Protein AF-S7NCJ3-F1 (afdb_monomer_lite)

Radius of gyration: 25.57 Å; chains: 1; bounding box: 40×39×67 Å

Organism: Myotis brandtii (NCBI:txid109478)

Sequence (81 aa):
MYESLARLHSNYYKHKYPRPRDTSFSGLTLEEYKLILATDTLGELKDMNKGLWKKLQEKFSARSPEEKQKAWAQSLSRPRT

Foldseek 3Di:
DCVVVVCVVVVVCCVVPPDPDCADPVRDHPVVVVCCPPPVNVVVVVVVVVVVVVVVVCVVVVPPVVNVVVVVVVVVPDDDD

Secondary structure (DSSP, 8-state):
--HHHHHHHTTHHHHHS--SS-B-TTS-BHHHHHHHH-HHHHHHHHHHHHHHHHHHHHHHHHS-HHHHHHHHHHHHTS---

pLDDT: mean 79.64, std 10.68, range [53.59, 95.31]

InterPro domains:
  IPR037698 Ubiquinol-cytochrome-c reductase complex assembly factor 2 [PTHR34260] (1-70)

Structure (mmCIF, N/CA/C/O backbone):
data_AF-S7NCJ3-F1
#
_entry.id   AF-S7NCJ3-F1
#
loop_
_atom_site.group_PDB
_atom_site.id
_atom_site.type_symbol
_atom_site.label_atom_id
_atom_site.label_alt_id
_atom_site.label_comp_id
_atom_site.label_asym_id
_atom_site.label_entity_id
_atom_site.label_seq_id
_atom_site.pdbx_PDB_ins_code
_atom_site.Cartn_x
_atom_site.Cartn_y
_atom_site.Cartn_z
_atom_site.occupancy
_atom_site.B_iso_or_equiv
_atom_site.auth_seq_id
_atom_site.auth_comp_id
_atom_site.auth_asym_id
_atom_site.auth_atom_id
_atom_site.pdbx_PDB_model_num
ATOM 1 N N . MET A 1 1 ? 25.981 -4.223 -22.422 1.00 76.62 1 MET A N 1
ATOM 2 C CA . MET A 1 1 ? 25.949 -3.008 -21.567 1.00 76.62 1 MET A CA 1
ATOM 3 C C . MET A 1 1 ? 24.538 -2.411 -21.397 1.00 76.62 1 MET A C 1
ATOM 5 O O . MET A 1 1 ? 24.273 -1.862 -20.342 1.00 76.62 1 MET A O 1
ATOM 9 N N . TYR A 1 2 ? 23.606 -2.572 -22.353 1.00 92.12 2 TYR A N 1
ATOM 10 C CA . TYR A 1 2 ? 22.229 -2.026 -22.282 1.00 92.12 2 TYR A CA 1
ATOM 11 C C . TYR A 1 2 ? 21.155 -2.983 -21.733 1.00 92.12 2 TYR A C 1
ATOM 13 O O . TYR A 1 2 ? 19.972 -2.651 -21.692 1.00 92.12 2 TYR A O 1
ATOM 21 N N . GLU A 1 3 ? 21.543 -4.190 -21.327 1.00 92.00 3 GLU A N 1
ATOM 22 C CA . GLU A 1 3 ? 20.583 -5.230 -20.950 1.00 92.00 3 GLU A CA 1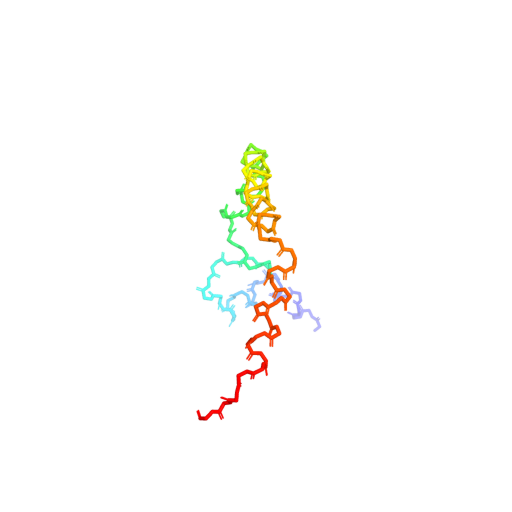
ATOM 23 C C . GLU A 1 3 ? 19.726 -4.852 -19.744 1.00 92.00 3 GLU A C 1
ATOM 25 O O . GLU A 1 3 ? 18.553 -5.206 -19.700 1.00 92.00 3 GLU A O 1
ATOM 30 N N . SER A 1 4 ? 20.281 -4.126 -18.771 1.00 92.62 4 SER A N 1
ATOM 31 C CA . SER A 1 4 ? 19.519 -3.641 -17.617 1.00 92.62 4 SER A CA 1
ATOM 32 C C . SER A 1 4 ? 18.383 -2.711 -18.050 1.00 92.62 4 SER A C 1
ATOM 34 O O . SER A 1 4 ? 17.255 -2.873 -17.587 1.00 92.62 4 SER A O 1
ATOM 36 N N . LEU A 1 5 ? 18.653 -1.805 -18.991 1.00 93.25 5 LEU A N 1
ATOM 37 C CA . LEU A 1 5 ? 17.661 -0.891 -19.561 1.00 93.25 5 LEU A CA 1
ATOM 38 C C . LEU A 1 5 ? 16.630 -1.640 -20.410 1.00 93.25 5 LEU A C 1
ATOM 40 O O . LEU A 1 5 ? 15.432 -1.409 -20.263 1.00 93.25 5 LEU A O 1
ATOM 44 N N . ALA A 1 6 ? 17.071 -2.601 -21.225 1.00 95.06 6 ALA A N 1
ATOM 45 C CA . ALA A 1 6 ? 16.173 -3.452 -22.000 1.00 95.06 6 ALA A CA 1
ATOM 46 C C . ALA A 1 6 ? 15.235 -4.274 -21.093 1.00 95.06 6 ALA A C 1
ATOM 48 O O . ALA A 1 6 ? 14.042 -4.389 -21.377 1.00 95.06 6 ALA A O 1
ATOM 49 N N . ARG A 1 7 ? 15.740 -4.800 -19.967 1.00 94.62 7 ARG A N 1
ATOM 50 C CA . ARG A 1 7 ? 14.946 -5.521 -18.953 1.00 94.62 7 ARG A CA 1
ATOM 51 C C . ARG A 1 7 ? 13.940 -4.608 -18.252 1.00 94.62 7 ARG A C 1
ATOM 53 O O . ARG A 1 7 ? 12.831 -5.049 -17.959 1.00 94.62 7 ARG A O 1
ATOM 60 N N . LEU A 1 8 ? 14.311 -3.355 -17.991 1.00 92.19 8 LEU A N 1
ATOM 61 C CA . LEU A 1 8 ? 13.422 -2.377 -17.366 1.00 92.19 8 LEU A CA 1
ATOM 62 C C . LEU A 1 8 ? 12.280 -1.981 -18.314 1.00 92.19 8 LEU A C 1
ATOM 64 O O . LEU A 1 8 ? 11.121 -2.034 -17.918 1.00 92.19 8 LEU A O 1
ATOM 68 N N . HIS A 1 9 ? 12.592 -1.696 -19.581 1.00 93.62 9 HIS A N 1
ATOM 69 C CA . HIS A 1 9 ? 11.597 -1.361 -20.605 1.00 93.62 9 HIS A CA 1
ATOM 70 C C . HIS A 1 9 ? 10.646 -2.526 -20.925 1.00 93.62 9 HIS A C 1
ATOM 72 O O . HIS A 1 9 ? 9.443 -2.337 -21.067 1.00 93.62 9 HIS A O 1
ATOM 78 N N . SER A 1 10 ? 11.165 -3.754 -20.999 1.00 95.00 10 SER A N 1
ATOM 79 C CA . SER A 1 10 ? 10.364 -4.952 -21.299 1.00 95.00 10 SER A CA 1
ATOM 80 C C . SER A 1 10 ? 9.549 -5.482 -20.113 1.00 95.00 10 SER A C 1
ATOM 82 O O . SER A 1 10 ? 8.958 -6.555 -20.219 1.00 95.00 10 SER A O 1
ATOM 84 N N . ASN A 1 11 ? 9.521 -4.780 -18.970 1.00 92.19 11 ASN A N 1
ATOM 85 C CA . ASN A 1 11 ? 8.898 -5.263 -17.730 1.00 92.19 11 ASN A CA 1
ATOM 86 C C . ASN A 1 11 ? 9.382 -6.666 -17.313 1.00 92.19 11 ASN A C 1
ATOM 88 O O . ASN A 1 11 ? 8.656 -7.422 -16.663 1.00 92.19 11 ASN A O 1
ATOM 92 N N .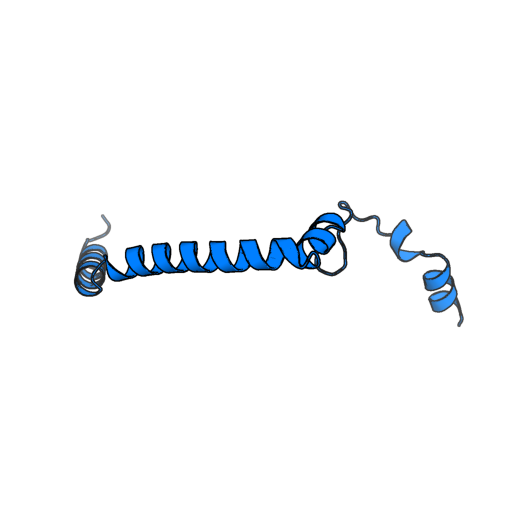 TYR A 1 12 ? 10.625 -7.017 -17.651 1.00 95.31 12 TYR A N 1
ATOM 93 C CA . TYR A 1 12 ? 11.176 -8.363 -17.491 1.00 95.31 12 TYR A CA 1
ATOM 94 C C . TYR A 1 12 ? 10.972 -8.924 -16.079 1.00 95.31 12 TYR A C 1
ATOM 96 O O . TYR A 1 12 ? 10.533 -10.060 -15.909 1.00 95.31 12 TYR A O 1
ATOM 104 N N . TYR A 1 13 ? 11.232 -8.115 -15.049 1.00 90.81 13 TYR A N 1
ATOM 105 C CA . TYR A 1 13 ? 11.111 -8.549 -13.656 1.00 90.81 13 TYR A CA 1
ATOM 106 C C . TYR A 1 13 ? 9.666 -8.815 -13.224 1.00 90.81 13 TYR A C 1
ATOM 108 O O . TYR A 1 13 ? 9.445 -9.716 -12.419 1.00 90.81 13 TYR A O 1
ATOM 116 N N . LYS A 1 14 ? 8.686 -8.101 -13.793 1.00 89.81 14 LYS A N 1
ATOM 117 C CA . LYS A 1 14 ? 7.260 -8.324 -13.511 1.00 89.81 14 LYS A CA 1
ATOM 118 C C . LYS A 1 14 ? 6.801 -9.693 -14.016 1.00 89.81 14 LYS A C 1
ATOM 120 O O . LYS A 1 14 ? 6.027 -10.361 -13.342 1.00 89.81 14 LYS A O 1
ATOM 125 N N . HIS A 1 15 ? 7.293 -10.111 -15.182 1.00 91.88 15 HIS A N 1
ATOM 126 C CA . HIS A 1 15 ? 6.956 -11.408 -15.776 1.00 91.88 15 HIS A CA 1
ATOM 127 C C . HIS A 1 15 ? 7.776 -12.559 -15.194 1.00 91.88 15 HIS A C 1
ATOM 129 O O . HIS A 1 15 ? 7.263 -13.662 -15.038 1.00 91.88 15 HIS A O 1
ATOM 135 N N . LYS A 1 16 ? 9.042 -12.305 -14.851 1.00 94.75 16 LYS A N 1
ATOM 136 C CA . LYS A 1 16 ? 9.925 -13.313 -14.256 1.00 94.75 16 LYS A CA 1
ATOM 137 C C . LYS A 1 16 ? 9.558 -13.651 -12.813 1.00 94.75 16 LYS A C 1
ATOM 139 O O . LYS A 1 16 ? 9.726 -14.793 -12.401 1.00 94.75 16 LYS A O 1
ATOM 144 N N . TYR A 1 17 ? 9.077 -12.667 -12.058 1.00 91.31 17 TYR A N 1
ATOM 145 C CA . TYR A 1 17 ? 8.697 -12.822 -10.657 1.00 91.31 17 TYR A CA 1
ATOM 146 C C . TYR A 1 17 ? 7.246 -12.359 -10.468 1.00 91.31 17 TYR A C 1
ATOM 148 O O . TYR A 1 17 ? 7.011 -11.264 -9.945 1.00 91.31 17 TYR A O 1
ATOM 156 N N . PRO A 1 18 ? 6.261 -13.156 -10.930 1.00 89.31 18 PRO A N 1
ATOM 157 C CA . PRO A 1 18 ? 4.858 -12.815 -10.765 1.00 89.31 18 PRO A CA 1
ATOM 158 C C . PRO A 1 18 ? 4.518 -12.776 -9.277 1.00 89.31 18 PRO A C 1
ATOM 160 O O . PRO A 1 18 ? 4.891 -13.660 -8.503 1.00 89.31 18 PRO A O 1
ATOM 163 N N . ARG A 1 19 ? 3.815 -11.724 -8.863 1.00 87.06 19 ARG A N 1
ATOM 164 C CA . ARG A 1 19 ? 3.391 -11.594 -7.472 1.00 87.06 19 ARG A CA 1
ATOM 165 C C . ARG A 1 19 ? 2.167 -12.479 -7.229 1.00 87.06 19 ARG A C 1
ATOM 167 O O . ARG A 1 19 ? 1.259 -12.468 -8.054 1.00 87.06 19 ARG A O 1
ATOM 174 N N . PRO A 1 20 ? 2.085 -13.168 -6.077 1.00 88.56 20 PRO A N 1
ATOM 175 C CA . PRO A 1 20 ? 0.873 -13.893 -5.691 1.00 88.56 20 PRO A CA 1
ATOM 176 C C . PRO A 1 20 ? -0.348 -12.987 -5.483 1.00 88.56 20 PRO A C 1
ATOM 178 O O . PRO A 1 20 ? -1.476 -13.467 -5.467 1.00 88.56 20 PRO A O 1
ATOM 181 N N . ARG A 1 21 ? -0.124 -11.687 -5.256 1.00 84.94 21 ARG A N 1
ATOM 182 C CA . ARG A 1 21 ? -1.164 -10.678 -5.047 1.00 84.94 21 ARG A CA 1
ATOM 183 C C . ARG A 1 21 ? -0.836 -9.418 -5.837 1.00 84.94 21 ARG A C 1
ATOM 185 O O . ARG A 1 21 ? 0.335 -9.056 -5.974 1.00 84.94 21 ARG A O 1
ATOM 192 N N . ASP A 1 22 ? -1.873 -8.709 -6.265 1.00 83.25 22 ASP A N 1
ATOM 193 C CA . ASP A 1 22 ? -1.761 -7.406 -6.926 1.00 83.25 22 ASP A CA 1
ATOM 194 C C . ASP A 1 22 ? -1.526 -6.276 -5.915 1.00 83.25 22 ASP A C 1
ATOM 196 O O . ASP A 1 22 ? -2.284 -5.314 -5.805 1.00 83.25 22 ASP A O 1
ATOM 200 N N . THR A 1 23 ? -0.453 -6.410 -5.140 1.00 82.88 23 THR A N 1
ATOM 201 C CA . THR A 1 23 ? -0.012 -5.414 -4.165 1.00 82.88 23 THR A CA 1
ATOM 202 C C . THR A 1 23 ? 1.142 -4.581 -4.719 1.00 82.88 23 THR A C 1
ATOM 204 O O . THR A 1 23 ? 1.933 -5.034 -5.553 1.00 82.88 23 THR A O 1
ATOM 207 N N . SER A 1 24 ? 1.232 -3.322 -4.292 1.00 80.06 24 SER A N 1
ATOM 208 C CA . SER A 1 24 ? 2.321 -2.411 -4.651 1.00 80.06 24 SER A CA 1
ATOM 209 C C . SER A 1 24 ? 3.546 -2.614 -3.743 1.00 80.06 24 SER A C 1
ATOM 211 O O . SER A 1 24 ? 3.579 -3.524 -2.915 1.00 80.06 24 SER A O 1
ATOM 213 N N . PHE A 1 25 ? 4.568 -1.765 -3.892 1.00 81.00 25 PHE A N 1
ATOM 214 C CA . PHE A 1 25 ? 5.756 -1.763 -3.030 1.00 81.00 25 PHE A CA 1
ATOM 215 C C . PHE A 1 25 ? 5.422 -1.713 -1.526 1.00 81.00 25 PHE A C 1
ATOM 217 O O . PHE A 1 25 ? 6.099 -2.364 -0.739 1.00 81.00 25 PHE A O 1
ATOM 224 N N . SER A 1 26 ? 4.358 -1.009 -1.121 1.00 83.81 26 SER A N 1
ATOM 225 C CA . SER A 1 26 ? 3.943 -0.939 0.290 1.00 83.81 26 SER A CA 1
ATOM 226 C C . SER A 1 26 ? 3.165 -2.167 0.776 1.00 83.81 26 SER A C 1
ATOM 228 O O . SER A 1 26 ? 2.718 -2.188 1.919 1.00 83.81 26 SER A O 1
ATOM 230 N N . GLY A 1 27 ? 2.914 -3.147 -0.095 1.00 86.75 27 GLY A N 1
ATOM 231 C CA . GLY A 1 27 ? 2.068 -4.298 0.210 1.00 86.75 27 GLY A CA 1
ATOM 232 C C . GLY A 1 27 ? 0.562 -4.021 0.162 1.00 86.75 27 GLY A C 1
ATOM 233 O O . GLY A 1 27 ? -0.206 -4.956 0.361 1.00 86.75 27 GLY A O 1
ATOM 234 N N . LEU A 1 28 ? 0.140 -2.791 -0.149 1.00 86.12 28 LEU A N 1
ATOM 235 C CA . LEU A 1 28 ? -1.272 -2.433 -0.313 1.00 86.12 28 LEU A CA 1
ATOM 236 C C . LEU A 1 28 ? -1.724 -2.615 -1.764 1.00 86.12 28 LEU A C 1
ATOM 238 O O . LEU A 1 28 ? -0.950 -2.440 -2.710 1.00 86.12 28 LEU A O 1
ATOM 242 N N . THR A 1 29 ? -2.992 -2.949 -1.931 1.00 88.56 29 THR A N 1
ATOM 243 C CA . THR A 1 29 ? -3.706 -2.995 -3.205 1.00 88.56 29 THR A CA 1
ATOM 244 C C . THR A 1 29 ? -4.076 -1.591 -3.683 1.00 88.56 29 THR A C 1
ATOM 246 O O . THR A 1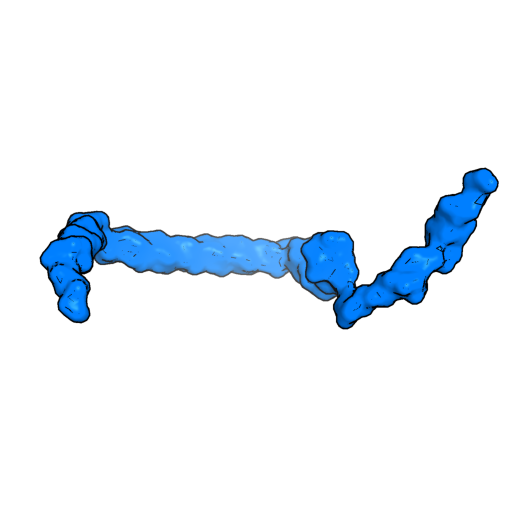 29 ? -4.065 -0.618 -2.927 1.00 88.56 29 THR A O 1
ATOM 249 N N . LEU A 1 30 ? -4.404 -1.468 -4.969 1.00 85.31 30 LEU A N 1
ATOM 250 C CA . LEU A 1 30 ? -4.736 -0.181 -5.587 1.00 85.31 30 LEU A CA 1
ATOM 251 C C . LEU A 1 30 ? -6.021 0.431 -4.996 1.00 85.31 30 LEU A C 1
ATOM 253 O O . LEU A 1 30 ? -6.086 1.640 -4.793 1.00 85.31 30 LEU A O 1
ATOM 257 N N . GLU A 1 31 ? -6.996 -0.406 -4.638 1.00 85.50 31 GLU A N 1
ATOM 258 C CA . GLU A 1 31 ? -8.225 0.029 -3.964 1.00 85.50 31 GLU A CA 1
ATOM 259 C C . GLU A 1 31 ? -7.961 0.529 -2.538 1.00 85.50 31 GLU A C 1
ATOM 261 O O . GLU A 1 31 ? -8.505 1.555 -2.135 1.00 85.50 31 GLU A O 1
ATOM 266 N N . GLU A 1 32 ? -7.066 -0.120 -1.786 1.00 85.25 32 GLU A N 1
ATOM 267 C CA . GLU A 1 32 ? -6.655 0.366 -0.460 1.00 85.25 32 GLU A CA 1
ATOM 268 C C . GLU A 1 32 ? -5.943 1.719 -0.558 1.00 85.25 32 GLU A C 1
ATOM 270 O O . GLU A 1 32 ? -6.189 2.612 0.250 1.00 85.25 32 GLU A O 1
ATOM 275 N N . TYR A 1 33 ? -5.112 1.916 -1.585 1.00 85.88 33 TYR A N 1
ATOM 276 C CA . TYR A 1 33 ? -4.525 3.225 -1.868 1.00 85.88 33 TYR A CA 1
ATOM 277 C C . TYR A 1 33 ? -5.578 4.275 -2.191 1.00 85.88 33 TYR A C 1
ATOM 279 O O . TYR A 1 33 ? -5.508 5.389 -1.676 1.00 85.88 33 TYR A O 1
ATOM 287 N N . LYS A 1 34 ? -6.555 3.927 -3.028 1.00 86.81 34 LYS A N 1
ATOM 288 C CA . LYS A 1 34 ? -7.660 4.817 -3.380 1.00 86.81 34 LYS A CA 1
ATOM 289 C C . LYS A 1 34 ? -8.459 5.218 -2.142 1.00 86.81 34 LYS A C 1
ATOM 291 O O . LYS A 1 34 ? -8.811 6.382 -2.023 1.00 86.81 34 LYS A O 1
ATOM 296 N N . LEU A 1 35 ? -8.675 4.297 -1.205 1.00 86.00 35 LEU A N 1
ATOM 297 C CA . LEU A 1 35 ? -9.338 4.569 0.070 1.00 86.00 35 LEU A CA 1
ATOM 298 C C . LEU A 1 35 ? -8.511 5.485 0.989 1.00 86.00 35 LEU A C 1
ATOM 300 O O . LEU A 1 35 ? -9.059 6.387 1.612 1.00 86.00 35 LEU A O 1
ATOM 304 N N . ILE A 1 36 ? -7.194 5.278 1.078 1.00 82.88 36 ILE A N 1
ATOM 305 C CA . ILE A 1 36 ? -6.304 6.126 1.892 1.00 82.88 36 ILE A CA 1
ATOM 306 C C . ILE A 1 36 ? -6.202 7.542 1.312 1.00 82.88 36 ILE A C 1
ATOM 308 O O . ILE A 1 36 ? -6.141 8.517 2.059 1.00 82.88 36 ILE A O 1
ATOM 312 N N . LEU A 1 37 ? -6.153 7.647 -0.018 1.00 81.81 37 LEU A N 1
ATOM 313 C CA . LEU A 1 37 ? -6.047 8.915 -0.738 1.00 81.81 37 LEU A CA 1
ATOM 314 C C . LEU A 1 37 ? -7.392 9.631 -0.881 1.00 81.81 37 LEU A C 1
ATOM 316 O O . LEU A 1 37 ? -7.400 10.841 -1.098 1.00 81.81 37 LEU A O 1
ATOM 320 N N . ALA A 1 38 ? -8.512 8.914 -0.768 1.00 85.94 38 ALA A N 1
ATOM 321 C CA . ALA A 1 38 ? -9.831 9.517 -0.710 1.00 85.94 38 ALA A CA 1
ATOM 322 C C . ALA A 1 38 ? -9.923 10.381 0.555 1.00 85.94 38 ALA A C 1
ATOM 324 O O . ALA A 1 38 ? -9.995 9.904 1.689 1.00 85.94 38 ALA A O 1
ATOM 325 N N . THR A 1 39 ? -9.883 11.691 0.338 1.00 69.19 39 THR A N 1
ATOM 326 C CA . THR A 1 39 ? -9.876 12.721 1.378 1.00 69.19 39 THR A CA 1
ATOM 327 C C . THR A 1 39 ? -11.104 12.635 2.282 1.00 69.19 39 THR A C 1
ATOM 329 O O . THR A 1 39 ? -10.998 12.879 3.484 1.00 69.19 39 THR A O 1
ATOM 332 N N . ASP A 1 40 ? -12.242 12.234 1.716 1.00 67.56 40 ASP A N 1
ATOM 333 C CA . ASP A 1 40 ? -13.523 12.151 2.419 1.00 67.56 40 ASP A CA 1
ATOM 334 C C . ASP A 1 40 ? -13.523 11.023 3.465 1.00 67.56 40 ASP A C 1
ATOM 336 O O . ASP A 1 40 ? -13.900 11.240 4.617 1.00 67.56 40 ASP A O 1
ATOM 340 N N . THR A 1 41 ? -12.987 9.845 3.128 1.00 65.00 41 THR A N 1
ATOM 341 C CA . THR A 1 41 ? -12.908 8.706 4.059 1.00 65.00 41 THR A CA 1
ATOM 342 C C . THR A 1 41 ? -11.834 8.885 5.125 1.00 65.00 41 THR A C 1
ATOM 344 O O . THR A 1 41 ? -11.946 8.328 6.218 1.00 65.00 41 THR A O 1
ATOM 347 N N . LEU A 1 42 ? -10.798 9.685 4.853 1.00 68.25 42 LEU A N 1
ATOM 348 C CA . LEU A 1 42 ? -9.754 9.993 5.830 1.00 68.25 42 LEU A CA 1
ATOM 349 C C . LEU A 1 42 ? -10.300 10.794 7.024 1.00 68.25 42 LEU A C 1
ATOM 351 O O . LEU A 1 42 ? -9.872 10.568 8.160 1.00 68.25 42 LEU A O 1
ATOM 355 N N . GLY A 1 43 ? -11.243 11.712 6.782 1.00 70.56 43 GLY A N 1
ATOM 356 C CA . GLY A 1 43 ? -11.908 12.488 7.832 1.00 70.56 43 GLY A CA 1
ATOM 357 C C . GLY A 1 43 ? -12.703 11.595 8.785 1.00 70.56 43 GLY A C 1
ATOM 358 O O . GLY A 1 43 ? -12.468 11.611 9.995 1.00 70.56 43 GLY A O 1
ATOM 359 N N . GLU A 1 44 ? -13.555 10.738 8.224 1.00 71.75 44 GLU A N 1
ATOM 360 C CA . GLU A 1 44 ? -14.374 9.792 8.988 1.00 71.75 44 GLU A CA 1
ATOM 361 C C . GLU A 1 44 ? -13.513 8.793 9.775 1.00 71.75 44 GLU A C 1
ATOM 363 O O . GLU A 1 44 ? -13.728 8.589 10.972 1.00 71.75 44 GLU A O 1
ATOM 368 N N . LEU A 1 45 ? -12.466 8.234 9.154 1.00 72.00 45 LEU A N 1
ATOM 369 C CA . LEU A 1 45 ? -11.524 7.334 9.830 1.00 72.00 45 LEU A CA 1
ATOM 370 C C . LEU A 1 45 ? -10.795 8.017 10.987 1.00 72.00 45 LEU A C 1
ATOM 372 O O . LEU A 1 45 ? -10.598 7.411 12.043 1.00 72.00 45 LEU A O 1
ATOM 376 N N . LYS A 1 46 ? -10.389 9.278 10.813 1.00 74.19 46 LYS A N 1
ATOM 377 C CA . LYS A 1 46 ? -9.715 10.051 11.860 1.00 74.19 46 LYS A CA 1
ATOM 378 C C .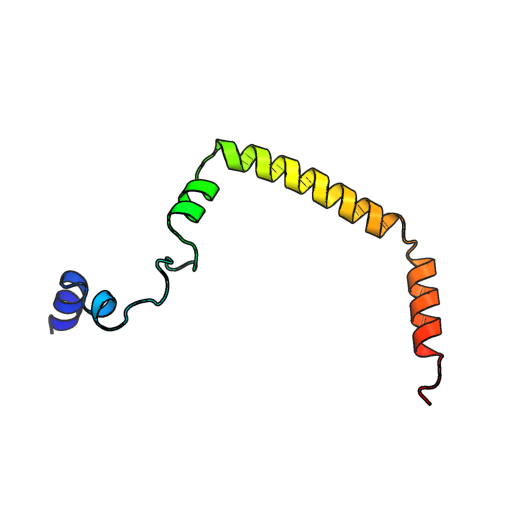 LYS A 1 46 ? -10.638 10.283 13.054 1.00 74.19 46 LYS A C 1
ATOM 380 O O . LYS A 1 46 ? -10.186 10.164 14.195 1.00 74.19 46 LYS A O 1
ATOM 385 N N . ASP A 1 47 ? -11.909 10.586 12.819 1.00 77.81 47 ASP A N 1
ATOM 386 C CA . ASP A 1 47 ? -12.879 10.807 13.892 1.00 77.81 47 ASP A CA 1
ATOM 387 C C . ASP A 1 47 ? -13.291 9.500 14.583 1.00 77.81 47 ASP A C 1
ATOM 389 O O . ASP A 1 47 ? -13.328 9.441 15.817 1.00 77.81 47 ASP A O 1
ATOM 393 N N . MET A 1 48 ? -13.446 8.409 13.827 1.00 76.38 48 MET A N 1
ATOM 394 C CA . MET A 1 48 ? -13.641 7.066 14.382 1.00 76.38 48 MET A CA 1
ATOM 395 C C . MET A 1 48 ? -12.451 6.616 15.242 1.00 76.38 48 MET A C 1
ATOM 397 O O . MET A 1 48 ? -12.646 6.091 16.342 1.00 76.38 48 MET A O 1
ATOM 401 N N . ASN A 1 49 ? -11.214 6.858 14.797 1.00 79.88 49 ASN A N 1
ATOM 402 C CA . ASN A 1 49 ? -10.009 6.480 15.536 1.00 79.88 49 ASN A CA 1
ATOM 403 C C . ASN A 1 49 ? -9.892 7.237 16.872 1.00 79.88 49 ASN A C 1
ATOM 405 O O . ASN A 1 49 ? -9.567 6.639 17.895 1.00 79.88 49 ASN A O 1
ATOM 409 N N . LYS A 1 50 ? -10.255 8.527 16.920 1.00 82.38 50 LYS A N 1
ATOM 410 C CA . LYS A 1 50 ? -10.319 9.281 18.189 1.00 82.38 50 LYS A CA 1
ATOM 411 C C . LYS A 1 50 ? -11.322 8.667 19.167 1.00 82.38 50 LYS A C 1
ATOM 413 O O . LYS A 1 50 ? -11.016 8.543 20.352 1.00 82.38 50 LYS A O 1
ATOM 418 N N . GLY A 1 51 ? -12.501 8.268 18.683 1.00 82.81 51 GLY A N 1
ATOM 419 C CA . GLY A 1 51 ? -13.527 7.618 19.503 1.00 82.81 51 GLY A CA 1
ATOM 420 C C . GLY A 1 51 ? -13.074 6.260 20.046 1.00 82.81 51 GLY A C 1
ATOM 421 O O . GLY A 1 51 ? -13.296 5.944 21.216 1.00 82.81 51 GLY A O 1
ATOM 422 N N . LEU A 1 52 ? -12.375 5.473 19.227 1.00 86.00 52 LEU A N 1
ATOM 423 C CA . LEU A 1 52 ? -11.779 4.204 19.647 1.00 86.00 52 LEU A CA 1
ATOM 424 C C . LEU A 1 52 ? -10.629 4.407 20.641 1.00 86.00 52 LEU A C 1
ATOM 426 O O . LEU A 1 52 ? -10.571 3.700 21.647 1.00 86.00 52 LEU A O 1
ATOM 430 N N . TRP A 1 53 ? -9.767 5.401 20.418 1.00 85.00 53 TRP A N 1
ATOM 431 C CA . TRP A 1 53 ? -8.685 5.759 21.335 1.00 85.00 53 TRP A CA 1
ATOM 432 C C . TRP A 1 53 ? -9.214 6.223 22.691 1.00 85.00 53 TRP A C 1
ATOM 434 O O . TRP A 1 53 ? -8.694 5.806 23.721 1.00 85.00 53 TRP A O 1
ATOM 444 N N . LYS A 1 54 ? -10.294 7.014 22.719 1.00 85.12 54 LYS A N 1
ATOM 445 C CA . LYS A 1 54 ? -10.965 7.415 23.964 1.00 85.12 54 LYS A CA 1
ATOM 446 C C . LYS A 1 54 ? -11.526 6.218 24.727 1.00 85.12 54 LYS A C 1
ATOM 448 O O . LYS A 1 54 ? -11.261 6.101 25.917 1.00 85.12 54 LYS A O 1
ATOM 453 N N . LYS A 1 55 ? -12.191 5.282 24.044 1.00 86.06 55 LYS A N 1
ATOM 454 C CA . LYS A 1 55 ? -12.681 4.037 24.664 1.00 86.06 55 LYS A CA 1
ATOM 455 C C . LYS A 1 55 ? -11.547 3.154 25.185 1.00 86.06 55 LYS A C 1
ATOM 457 O O . LYS A 1 55 ? -11.679 2.531 26.234 1.00 86.06 55 LYS A O 1
ATOM 462 N N . LEU A 1 56 ? -10.435 3.069 24.456 1.00 85.75 56 LEU A N 1
ATOM 463 C CA . LEU A 1 56 ? -9.231 2.376 24.915 1.00 85.75 56 LEU A CA 1
ATOM 464 C C . LEU A 1 56 ? -8.654 3.065 26.153 1.00 85.75 56 LEU A C 1
ATOM 466 O O . LEU A 1 56 ? -8.436 2.402 27.163 1.00 85.75 56 LEU A O 1
ATOM 470 N N . GLN A 1 57 ? -8.479 4.384 26.110 1.00 84.31 57 GLN A N 1
ATOM 471 C CA . GLN A 1 57 ? -7.998 5.181 27.232 1.00 84.31 57 GLN A CA 1
ATOM 472 C C . GLN A 1 57 ? -8.884 4.992 28.468 1.00 84.31 57 GLN A C 1
ATOM 474 O O . GLN A 1 57 ? -8.361 4.692 29.531 1.00 84.31 57 GLN A O 1
ATOM 479 N N . GLU A 1 58 ? -10.208 5.062 28.334 1.00 85.19 58 GLU A N 1
ATOM 480 C CA . GLU A 1 58 ? -11.154 4.804 29.426 1.00 85.19 58 GLU A CA 1
ATOM 481 C C . GLU A 1 58 ? -11.007 3.393 29.997 1.00 85.19 58 GLU A C 1
ATOM 483 O O . GLU A 1 58 ? -10.926 3.235 31.210 1.00 85.19 58 GLU A O 1
ATOM 488 N N . LYS A 1 59 ? -10.878 2.362 29.154 1.00 80.31 59 LYS A N 1
ATOM 489 C CA . LYS A 1 59 ? -10.632 0.983 29.614 1.00 80.31 59 LYS A CA 1
ATOM 490 C C . LYS A 1 59 ? -9.301 0.833 30.355 1.00 80.31 59 LYS A C 1
ATOM 492 O O . LYS A 1 59 ? -9.195 0.023 31.276 1.00 80.31 59 LYS A O 1
ATOM 497 N N . PHE A 1 60 ? -8.275 1.587 29.963 1.00 74.88 60 PHE A N 1
ATOM 498 C CA . PHE A 1 60 ? -6.971 1.557 30.624 1.00 74.88 60 PHE A CA 1
ATOM 499 C C . PHE A 1 60 ? -6.928 2.393 31.9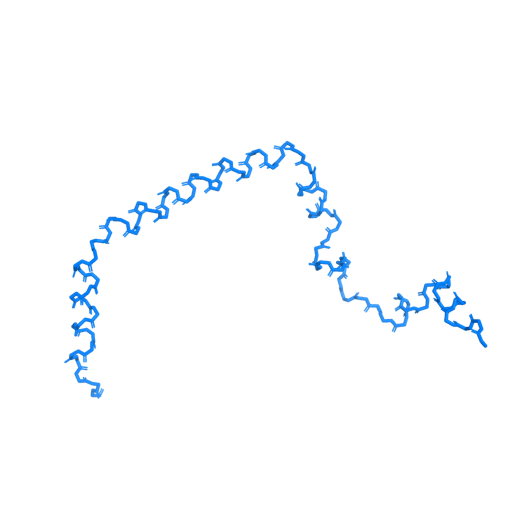04 1.00 74.88 60 PHE A C 1
ATOM 501 O O . PHE A 1 60 ? -6.272 1.951 32.847 1.00 74.88 60 PHE A O 1
ATOM 508 N N . SER A 1 61 ? -7.637 3.523 31.945 1.00 66.88 61 SER A N 1
ATOM 509 C CA . SER A 1 61 ? -7.787 4.405 33.107 1.00 66.88 61 SER A CA 1
ATOM 510 C C . SER A 1 61 ? -8.746 3.840 34.159 1.00 66.88 61 SER A C 1
ATOM 512 O O . SER A 1 61 ? -8.515 4.043 35.344 1.00 66.88 61 SER A O 1
ATOM 514 N N . ALA A 1 62 ? -9.779 3.094 33.754 1.00 62.00 62 ALA A N 1
ATOM 515 C CA . ALA A 1 62 ? -10.723 2.440 34.663 1.00 62.00 62 ALA A CA 1
ATOM 516 C C . ALA A 1 62 ? -10.114 1.233 35.396 1.00 62.00 62 ALA A C 1
ATOM 518 O O . ALA A 1 62 ? -10.573 0.875 36.475 1.00 62.00 62 ALA A O 1
ATOM 519 N N . ARG A 1 63 ? -9.058 0.612 34.849 1.00 60.00 63 ARG A N 1
ATOM 520 C CA . ARG A 1 63 ? -8.211 -0.302 35.627 1.00 60.00 63 ARG A CA 1
ATOM 521 C C . ARG A 1 63 ? -7.166 0.522 36.365 1.00 60.00 63 ARG A C 1
ATOM 523 O O . ARG A 1 63 ? -6.152 0.882 35.753 1.00 60.00 63 ARG A O 1
ATOM 530 N N . SER A 1 64 ? -7.396 0.771 37.652 1.00 59.94 64 SER A N 1
ATOM 531 C CA . SER A 1 64 ? -6.431 1.468 38.498 1.00 59.94 64 SER A CA 1
ATOM 532 C C . SER A 1 64 ? -5.049 0.789 38.399 1.00 59.94 64 SER A C 1
ATOM 534 O O . SER A 1 64 ? -4.945 -0.444 38.306 1.00 59.94 64 SER A O 1
ATOM 536 N N . PRO A 1 65 ? -3.956 1.566 38.348 1.00 61.66 65 PRO A N 1
ATOM 537 C CA . PRO A 1 65 ? -2.606 1.007 38.292 1.00 61.66 65 PRO A CA 1
ATOM 538 C C . PRO A 1 65 ? -2.294 0.152 39.532 1.00 61.66 65 PRO A C 1
ATOM 540 O O . PRO A 1 65 ? -1.564 -0.834 39.431 1.00 61.66 65 PRO A O 1
ATOM 543 N N . GLU A 1 66 ? -2.922 0.467 40.665 1.00 62.56 66 GLU A N 1
ATOM 544 C CA . GLU A 1 66 ? -2.766 -0.222 41.946 1.00 62.56 66 GLU A CA 1
ATOM 545 C C . GLU A 1 66 ? -3.305 -1.660 41.914 1.00 62.56 66 GLU A C 1
ATOM 547 O O . GLU A 1 66 ? -2.643 -2.582 42.392 1.00 62.56 66 GLU A O 1
ATOM 552 N N . GLU A 1 67 ? -4.463 -1.892 41.285 1.00 66.12 67 GLU A N 1
ATOM 553 C CA . GLU A 1 67 ? -5.034 -3.236 41.122 1.00 66.12 67 GLU A CA 1
ATOM 554 C C . GLU A 1 67 ? -4.211 -4.098 40.166 1.00 66.12 67 GL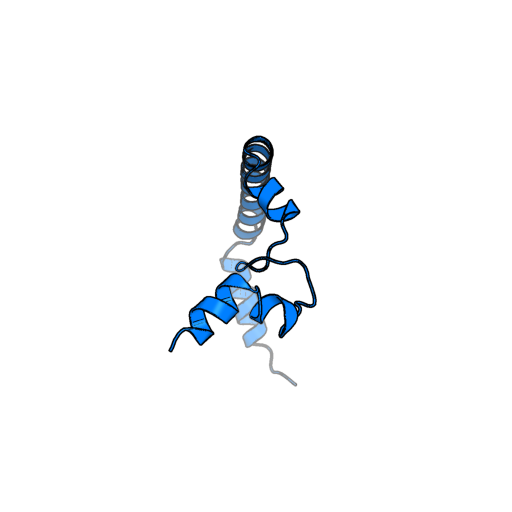U A C 1
ATOM 556 O O . GLU A 1 67 ? -4.004 -5.286 40.420 1.00 66.12 67 GLU A O 1
ATOM 561 N N . LYS A 1 68 ? -3.683 -3.505 39.087 1.00 66.31 68 LYS A N 1
ATOM 562 C CA . LYS A 1 68 ? -2.765 -4.198 38.171 1.00 66.31 68 LYS A CA 1
ATOM 563 C C . LYS A 1 68 ? -1.477 -4.595 38.887 1.00 66.31 68 LYS A C 1
ATOM 565 O O . LYS A 1 68 ? -1.036 -5.728 38.720 1.00 66.31 68 LYS A O 1
ATOM 570 N N . GLN A 1 69 ? -0.902 -3.704 39.694 1.00 68.38 69 GLN A N 1
ATOM 571 C CA . GLN A 1 69 ? 0.323 -3.976 40.446 1.00 68.38 69 GLN A CA 1
ATOM 572 C C . GLN A 1 69 ? 0.108 -5.067 41.504 1.00 68.38 69 GLN A C 1
ATOM 574 O O . GLN A 1 69 ? 0.936 -5.971 41.619 1.00 68.38 69 GLN A O 1
ATOM 579 N N . LYS A 1 70 ? -1.027 -5.052 42.218 1.00 73.88 70 LYS A N 1
ATOM 580 C CA . LYS A 1 70 ? -1.381 -6.117 43.170 1.00 73.88 70 LYS A CA 1
ATOM 581 C C . LYS A 1 70 ? -1.670 -7.452 42.483 1.00 73.88 70 LYS A C 1
ATOM 583 O O . LYS A 1 70 ? -1.178 -8.474 42.949 1.00 73.88 70 LYS A O 1
ATOM 588 N N . ALA A 1 71 ? -2.388 -7.459 41.359 1.00 74.69 71 ALA A N 1
ATOM 589 C CA . ALA A 1 71 ? -2.667 -8.675 40.592 1.00 74.69 71 ALA A CA 1
ATOM 590 C C . ALA A 1 71 ? -1.393 -9.288 39.985 1.00 74.69 71 ALA A C 1
ATOM 592 O O . ALA A 1 71 ? -1.217 -10.506 40.011 1.00 74.69 71 ALA A O 1
ATOM 593 N N . TRP A 1 72 ? -0.474 -8.453 39.492 1.00 70.56 72 TRP A N 1
ATOM 594 C CA . TRP A 1 72 ? 0.842 -8.894 39.024 1.00 70.56 72 TRP A CA 1
ATOM 595 C C . TRP A 1 72 ? 1.678 -9.477 40.163 1.00 70.56 72 TRP A C 1
ATOM 597 O O . TRP A 1 72 ? 2.173 -10.596 40.033 1.00 70.56 72 TRP A O 1
ATOM 607 N N . ALA A 1 73 ? 1.769 -8.783 41.300 1.00 72.69 73 ALA A N 1
ATOM 608 C CA . ALA A 1 73 ? 2.470 -9.284 42.480 1.00 72.69 73 ALA A CA 1
ATOM 609 C C . ALA A 1 73 ? 1.887 -10.620 42.977 1.00 72.69 73 ALA A C 1
ATOM 611 O O . ALA A 1 73 ? 2.634 -11.538 43.303 1.00 72.69 73 ALA A O 1
ATOM 612 N N . GLN A 1 74 ? 0.560 -10.768 42.950 1.00 75.00 74 GLN A N 1
ATOM 613 C CA . GLN A 1 74 ? -0.140 -11.988 43.354 1.00 75.00 74 GLN A CA 1
ATOM 614 C C . GLN A 1 74 ? 0.030 -13.145 42.355 1.00 75.00 74 GLN A C 1
ATOM 616 O O . GLN A 1 74 ? -0.008 -14.312 42.743 1.00 75.00 74 GLN A O 1
ATOM 621 N N . SER A 1 75 ? 0.230 -12.844 41.068 1.00 71.94 75 SER A N 1
ATOM 622 C CA . SER A 1 75 ? 0.551 -13.853 40.050 1.00 71.94 75 SER A CA 1
ATOM 623 C C . SER A 1 75 ? 1.986 -14.370 40.174 1.00 71.94 75 SER A C 1
ATOM 625 O O . SER A 1 75 ? 2.222 -15.559 39.987 1.00 71.94 75 SER A O 1
ATOM 627 N N . LEU A 1 76 ? 2.923 -13.496 40.556 1.00 68.25 76 LEU A N 1
ATOM 628 C CA . LEU A 1 76 ? 4.331 -13.834 40.779 1.00 68.25 76 LEU A CA 1
ATOM 629 C C . LEU A 1 76 ? 4.550 -14.570 42.107 1.00 68.25 76 LEU A C 1
ATOM 631 O O . LEU A 1 76 ? 5.510 -15.323 42.234 1.00 68.25 76 LEU A O 1
ATOM 635 N N . SER A 1 77 ? 3.660 -14.379 43.085 1.00 68.44 77 SER A N 1
ATOM 636 C CA . SER A 1 77 ? 3.737 -15.036 44.393 1.00 68.44 77 SER A CA 1
ATOM 637 C C . SER A 1 77 ? 3.131 -16.443 44.426 1.00 68.44 77 SER A C 1
ATOM 639 O O . SER A 1 77 ? 3.218 -17.104 45.459 1.00 68.44 77 SER A O 1
ATOM 641 N N . ARG A 1 78 ? 2.468 -16.909 43.356 1.00 66.44 78 ARG A N 1
ATOM 642 C CA . ARG A 1 78 ? 1.926 -18.276 43.309 1.00 66.44 78 ARG A CA 1
ATOM 643 C C . ARG A 1 78 ? 3.038 -19.260 42.922 1.00 66.44 78 ARG A C 1
ATOM 645 O O . ARG A 1 78 ? 3.578 -19.133 41.824 1.00 66.44 78 ARG A O 1
ATOM 652 N N . PRO A 1 79 ? 3.366 -20.258 43.765 1.00 60.38 79 PRO A N 1
ATOM 653 C CA . PRO A 1 79 ? 4.290 -21.314 43.379 1.00 60.38 79 PRO A CA 1
ATOM 654 C C . PRO A 1 79 ? 3.682 -22.099 42.220 1.00 60.38 79 PRO A C 1
ATOM 656 O O . PRO A 1 79 ? 2.532 -22.535 42.283 1.00 60.38 79 PRO A O 1
ATOM 659 N N . ARG A 1 80 ? 4.457 -22.255 41.150 1.00 59.62 80 ARG A N 1
ATOM 660 C CA . ARG A 1 80 ? 4.107 -23.099 40.011 1.00 59.62 80 ARG A CA 1
ATOM 661 C C . ARG A 1 80 ? 4.355 -24.552 40.422 1.00 59.62 80 ARG A C 1
ATOM 663 O O . ARG A 1 80 ? 5.471 -25.038 40.277 1.00 59.62 80 ARG A O 1
ATOM 670 N N . THR A 1 81 ? 3.350 -25.175 41.031 1.00 53.59 81 THR A N 1
ATOM 671 C CA . THR A 1 81 ? 3.255 -26.636 41.189 1.00 53.59 81 THR A CA 1
ATOM 672 C C . THR A 1 81 ? 2.953 -27.288 39.855 1.00 53.59 81 THR A C 1
ATOM 674 O O . THR A 1 81 ? 2.068 -26.741 39.154 1.00 53.59 81 THR A O 1
#